Protein AF-A0A0S7CXS8-F1 (afdb_monomer)

Solvent-accessible surface area (backbone atoms only — not comparable to full-atom values): 8311 Å² total; per-residue (Å²): 135,91,77,60,66,67,59,58,48,50,52,50,49,54,50,50,50,52,54,49,52,55,51,51,55,54,50,51,54,54,52,52,54,51,43,44,55,50,41,48,52,50,53,52,51,56,54,48,52,54,50,53,56,53,50,49,54,49,33,75,73,68,42,96,40,72,69,53,53,53,51,49,52,51,49,54,52,51,52,55,57,63,48,45,58,60,50,52,51,44,53,55,30,43,77,68,75,38,40,65,61,51,51,52,47,38,32,74,77,68,66,45,82,64,88,58,83,74,77,74,74,81,77,75,73,92,69,76,84,85,77,70,86,86,76,78,88,83,137

Secondary structure (DSSP, 8-state):
---SHHHHHHHHHHHHHHHHHHHHHHHHHHHHHHHHHHHHHHHHHHHHHHHHHHHHHHHHHH-S-HHHHHHHHHHHHHHHHHTHHHHHHHHHHHHTT-HHHHHHHHHHHH-----PPPPPPP---S--TT---------

Structure (mmCIF, N/CA/C/O backbone):
data_AF-A0A0S7CXS8-F1
#
_entry.id   AF-A0A0S7CXS8-F1
#
loop_
_atom_site.group_PDB
_atom_site.id
_atom_site.type_symbol
_atom_site.label_atom_id
_atom_site.label_alt_id
_atom_site.label_comp_id
_atom_site.label_asym_id
_atom_site.label_entity_id
_atom_site.label_seq_id
_atom_site.pdbx_PDB_ins_code
_atom_site.Cartn_x
_atom_site.Cartn_y
_atom_site.Cartn_z
_atom_site.occupancy
_atom_site.B_iso_or_equiv
_atom_site.auth_seq_id
_atom_site.auth_comp_id
_atom_site.auth_asym_id
_atom_site.auth_atom_id
_atom_site.pdbx_PDB_model_num
ATOM 1 N N . MET A 1 1 ? -20.576 -5.326 64.719 1.00 43.03 1 MET A N 1
ATOM 2 C CA . MET A 1 1 ? -21.049 -6.424 63.849 1.00 43.03 1 MET A CA 1
ATOM 3 C C . MET A 1 1 ? -21.093 -5.890 62.426 1.00 43.03 1 MET A C 1
ATOM 5 O O . MET A 1 1 ? -21.668 -4.833 62.213 1.00 43.03 1 MET A O 1
ATOM 9 N N . ARG A 1 2 ? -20.371 -6.546 61.512 1.00 50.66 2 ARG A N 1
ATOM 10 C CA . ARG A 1 2 ? -20.165 -6.165 60.106 1.00 50.66 2 ARG A CA 1
ATOM 11 C C . ARG A 1 2 ? -21.479 -6.298 59.322 1.00 50.66 2 ARG A C 1
ATOM 13 O O . ARG A 1 2 ? -21.916 -7.420 59.112 1.00 50.66 2 ARG A O 1
ATOM 20 N N . LEU A 1 3 ? -22.072 -5.185 58.890 1.00 53.75 3 LEU A N 1
ATOM 21 C CA . LEU A 1 3 ? -23.184 -5.174 57.921 1.00 53.75 3 LEU A CA 1
ATOM 22 C C . LEU A 1 3 ? -22.877 -4.376 56.636 1.00 53.75 3 LEU A C 1
ATOM 24 O O . LEU A 1 3 ? -23.657 -4.444 55.698 1.00 53.75 3 LEU A O 1
ATOM 28 N N . ALA A 1 4 ? -21.727 -3.693 56.549 1.00 56.72 4 ALA A N 1
ATOM 29 C CA . ALA A 1 4 ? -21.318 -2.927 55.359 1.00 56.72 4 ALA A CA 1
ATOM 30 C C . ALA A 1 4 ? -20.634 -3.771 54.258 1.00 56.72 4 ALA A C 1
ATOM 32 O O . ALA A 1 4 ? -20.547 -3.351 53.109 1.00 56.72 4 ALA A O 1
ATOM 33 N N . ALA A 1 5 ? -20.190 -4.990 54.587 1.00 57.97 5 ALA A N 1
ATOM 34 C CA . ALA A 1 5 ? -19.390 -5.833 53.696 1.00 57.97 5 ALA A CA 1
ATOM 35 C C . ALA A 1 5 ? -20.030 -6.183 52.327 1.00 57.97 5 ALA A C 1
ATOM 37 O O . ALA A 1 5 ? -19.274 -6.261 51.366 1.00 57.97 5 ALA A O 1
ATOM 38 N N . PRO A 1 6 ? -21.357 -6.385 52.170 1.00 69.81 6 PRO A N 1
ATOM 39 C CA . PRO A 1 6 ? -21.927 -6.758 50.870 1.00 69.81 6 PRO A CA 1
ATOM 40 C C . PRO A 1 6 ? -22.019 -5.583 49.885 1.00 69.81 6 PRO A C 1
ATOM 42 O O . PRO A 1 6 ? -21.815 -5.768 48.689 1.00 69.81 6 PRO A O 1
ATOM 45 N N . GLN A 1 7 ? -22.325 -4.378 50.381 1.00 67.19 7 GLN A N 1
ATOM 46 C CA . GLN A 1 7 ? -22.487 -3.181 49.548 1.00 67.19 7 GLN A CA 1
ATOM 47 C C . GLN A 1 7 ? -21.128 -2.635 49.105 1.00 67.19 7 GLN A C 1
ATOM 49 O O . GLN A 1 7 ? -20.936 -2.420 47.915 1.00 67.19 7 GLN A O 1
ATOM 54 N N . GLU A 1 8 ? -20.150 -2.550 50.015 1.00 71.56 8 GLU A N 1
ATOM 55 C CA . GLU A 1 8 ? -18.772 -2.166 49.667 1.00 71.56 8 GLU A CA 1
ATOM 56 C C . GLU A 1 8 ? -18.143 -3.139 48.649 1.00 71.56 8 GLU A C 1
ATOM 58 O O . GLU A 1 8 ? -17.413 -2.720 47.750 1.00 71.56 8 GLU A O 1
ATOM 63 N N . GLN A 1 9 ? -18.451 -4.441 48.738 1.00 74.88 9 GLN A N 1
ATOM 64 C CA . GLN A 1 9 ? -18.013 -5.441 47.754 1.00 74.88 9 GLN A CA 1
ATOM 65 C C . GLN A 1 9 ? -18.709 -5.266 46.398 1.00 74.88 9 GLN A C 1
ATOM 67 O O . GLN A 1 9 ? -18.047 -5.362 45.367 1.00 74.88 9 GLN A O 1
ATOM 72 N N . ALA A 1 10 ? -20.017 -4.989 46.380 1.00 80.69 10 ALA A N 1
ATOM 73 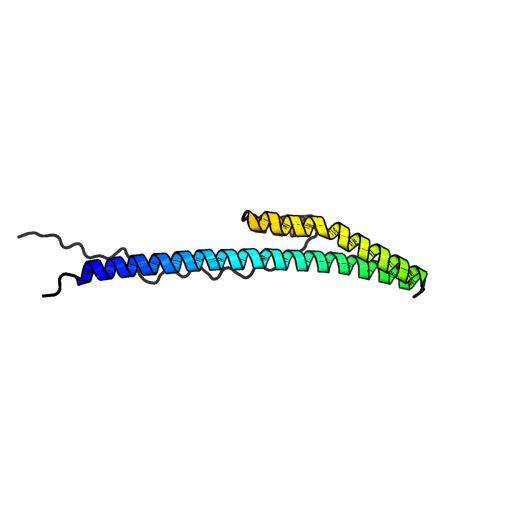C CA . ALA A 1 10 ? -20.759 -4.735 45.145 1.00 80.69 10 ALA A CA 1
ATOM 74 C C . ALA A 1 10 ? -20.279 -3.455 44.440 1.00 80.69 10 ALA A C 1
ATOM 76 O O . ALA A 1 10 ? -20.084 -3.460 43.227 1.00 80.69 10 ALA A O 1
ATOM 77 N N . GLU A 1 11 ? -20.019 -2.390 45.199 1.00 83.81 11 GLU A N 1
ATOM 78 C CA . GLU A 1 11 ? -19.435 -1.143 44.696 1.00 83.81 11 GLU A CA 1
ATOM 79 C C . GLU A 1 11 ? -18.019 -1.366 44.154 1.00 83.81 11 GLU A C 1
ATOM 81 O O . GLU A 1 11 ? -17.707 -0.928 43.046 1.00 83.81 11 GLU A O 1
ATOM 86 N N . SER A 1 12 ? -17.186 -2.125 44.874 1.00 85.25 12 SER A N 1
ATOM 87 C CA . SER A 1 12 ? -15.836 -2.482 44.420 1.00 85.25 12 SER A CA 1
ATOM 88 C C . SER A 1 12 ? -15.857 -3.307 43.128 1.00 85.25 12 SER A C 1
ATOM 90 O O . SER A 1 12 ? -15.051 -3.071 42.230 1.00 85.25 12 SER A O 1
ATOM 92 N N . LEU A 1 13 ? -16.789 -4.258 42.998 1.00 88.12 13 LEU A N 1
ATOM 93 C CA . LEU A 1 13 ? -16.959 -5.061 41.783 1.00 88.12 13 LEU A CA 1
ATOM 94 C C . LEU A 1 13 ? -17.466 -4.218 40.608 1.00 88.12 13 LEU A C 1
ATOM 96 O O . LEU A 1 13 ? -16.956 -4.360 39.498 1.00 88.12 13 LEU A O 1
ATOM 100 N N . ALA A 1 14 ? -18.425 -3.318 40.840 1.00 86.94 14 ALA A N 1
ATOM 101 C CA . ALA A 1 14 ? -18.917 -2.398 39.817 1.00 86.94 14 ALA A CA 1
ATOM 102 C C . ALA A 1 14 ? -17.807 -1.450 39.332 1.00 86.94 14 ALA A C 1
ATOM 104 O O . ALA A 1 14 ? -17.645 -1.227 38.128 1.00 86.94 14 ALA A O 1
ATOM 105 N N . GLN A 1 15 ? -16.991 -0.945 40.259 1.00 89.50 15 GLN A N 1
ATOM 106 C CA . GLN A 1 15 ? -15.836 -0.112 39.942 1.00 89.50 15 GLN A CA 1
ATOM 107 C C . GLN A 1 15 ? -14.777 -0.893 39.153 1.00 89.50 15 GLN A C 1
ATOM 109 O O . GLN A 1 15 ? -14.306 -0.411 38.123 1.00 89.50 15 GLN A O 1
ATOM 114 N N . ALA A 1 16 ? -14.445 -2.115 39.577 1.00 89.75 16 ALA A N 1
ATOM 115 C CA . ALA A 1 16 ? -13.518 -2.984 38.856 1.00 89.75 16 ALA A CA 1
ATOM 116 C C . ALA A 1 16 ? -14.022 -3.307 37.440 1.00 89.75 16 ALA A C 1
ATOM 118 O O . ALA A 1 16 ? -13.263 -3.184 36.482 1.00 89.75 16 ALA A O 1
ATOM 119 N N . SER A 1 17 ? -15.306 -3.648 37.287 1.00 88.12 17 SER A N 1
ATOM 120 C CA . SER A 1 17 ? -15.913 -3.913 35.978 1.00 88.12 17 SER A CA 1
ATOM 121 C C . SER A 1 17 ? -15.845 -2.691 35.064 1.00 88.12 17 SER A C 1
ATOM 123 O O . SER A 1 17 ? -15.517 -2.838 33.893 1.00 88.12 17 SER A O 1
ATOM 125 N N . THR A 1 18 ? -16.073 -1.489 35.597 1.00 92.38 18 THR A N 1
ATOM 126 C CA . THR A 1 18 ? -15.978 -0.239 34.825 1.00 92.38 18 THR A CA 1
ATOM 127 C C . THR A 1 18 ? -14.554 0.005 34.321 1.00 92.38 18 THR A C 1
ATOM 129 O O . THR A 1 18 ? -14.359 0.350 33.157 1.00 92.38 18 THR A O 1
ATOM 132 N N . ILE A 1 19 ? -13.548 -0.212 35.176 1.00 92.06 19 ILE A N 1
ATOM 133 C CA . ILE A 1 19 ? -12.131 -0.072 34.809 1.00 92.06 19 ILE A CA 1
ATOM 134 C C . ILE A 1 19 ? -11.753 -1.077 33.716 1.00 92.06 19 ILE A C 1
ATOM 136 O O . ILE A 1 19 ? -11.107 -0.703 32.740 1.00 92.06 19 ILE A O 1
ATOM 140 N N . VAL A 1 20 ? -12.160 -2.341 33.866 1.00 93.19 20 VAL A N 1
ATOM 141 C CA . VAL A 1 20 ? -11.855 -3.400 32.893 1.00 93.19 20 VAL A CA 1
ATOM 142 C C . VAL A 1 20 ? -12.523 -3.123 31.549 1.00 93.19 20 VAL A C 1
ATOM 144 O O . VAL A 1 20 ? -11.849 -3.227 30.529 1.00 93.19 20 VAL A O 1
ATOM 147 N N . SER A 1 21 ? -13.798 -2.722 31.531 1.00 89.12 21 SER A N 1
ATOM 148 C CA . SER A 1 21 ? -14.491 -2.371 30.286 1.00 89.12 21 SER A CA 1
ATOM 149 C C . SER A 1 21 ? -13.802 -1.210 29.566 1.00 89.12 21 SER A C 1
ATOM 151 O O . SER A 1 21 ? -13.515 -1.322 28.379 1.00 89.12 21 SER A O 1
ATOM 153 N N . GLY A 1 22 ? -13.430 -0.146 30.287 1.00 89.06 22 GLY A N 1
ATOM 154 C CA . GLY A 1 22 ? -12.694 0.975 29.692 1.00 89.06 22 GLY A CA 1
ATOM 155 C C . GLY A 1 22 ? -11.306 0.581 29.169 1.00 89.06 22 GLY A C 1
ATOM 156 O O . GLY A 1 22 ? -10.882 1.047 28.113 1.00 89.06 22 GLY A O 1
ATOM 157 N N . ALA A 1 23 ? -10.600 -0.310 29.871 1.00 85.88 23 ALA A N 1
ATOM 158 C CA . ALA A 1 23 ? -9.313 -0.830 29.413 1.00 85.88 23 ALA A CA 1
ATOM 159 C C . ALA A 1 23 ? -9.449 -1.729 28.170 1.00 85.88 23 ALA A C 1
ATOM 161 O O . ALA A 1 23 ? -8.608 -1.656 27.276 1.00 85.88 23 ALA A O 1
ATOM 162 N N . ALA A 1 24 ? -10.500 -2.551 28.098 1.00 86.62 24 ALA A N 1
ATOM 163 C CA . ALA A 1 24 ? -10.785 -3.400 26.944 1.00 86.62 24 ALA A CA 1
ATOM 164 C C . ALA A 1 24 ? -11.138 -2.567 25.702 1.00 86.62 24 ALA A C 1
ATOM 166 O O . ALA A 1 24 ? -10.594 -2.812 24.628 1.00 86.62 24 ALA A O 1
ATOM 167 N N . GLU A 1 25 ? -11.972 -1.536 25.858 1.00 84.25 25 GLU A N 1
ATOM 168 C CA . GLU A 1 25 ? -12.300 -0.595 24.780 1.00 84.25 25 GLU A CA 1
ATOM 169 C C . GLU A 1 25 ? -11.051 0.122 24.247 1.00 84.25 25 GLU A C 1
ATOM 171 O O . GLU A 1 25 ? -10.854 0.206 23.035 1.00 84.25 25 GLU A O 1
ATOM 176 N N . ALA A 1 26 ? -10.172 0.595 25.137 1.00 81.88 26 ALA A N 1
ATOM 177 C CA . ALA A 1 26 ? -8.919 1.236 24.741 1.00 81.88 26 ALA A CA 1
ATOM 178 C C . ALA A 1 26 ? -7.964 0.269 24.015 1.00 81.88 26 ALA A C 1
ATOM 180 O O . ALA A 1 26 ? -7.304 0.658 23.050 1.00 81.88 26 ALA A O 1
ATOM 181 N N . PHE A 1 27 ? -7.898 -0.991 24.458 1.00 79.81 27 PHE A N 1
ATOM 182 C CA . PHE A 1 27 ? -7.067 -2.016 23.829 1.00 79.81 27 PHE A CA 1
ATOM 183 C C . PHE A 1 27 ? -7.530 -2.348 22.406 1.00 79.81 27 PHE A C 1
ATOM 185 O O . PHE A 1 27 ? -6.697 -2.417 21.499 1.00 79.81 27 PHE A O 1
ATOM 192 N N . GLU A 1 28 ? -8.837 -2.522 22.189 1.00 79.88 28 GLU A N 1
ATOM 193 C CA . GLU A 1 28 ? -9.362 -2.781 20.844 1.00 79.88 28 GLU A CA 1
ATOM 194 C C . GLU A 1 28 ? -9.114 -1.586 19.916 1.00 79.88 28 GLU A C 1
ATOM 196 O O . GLU A 1 28 ? -8.604 -1.781 18.817 1.00 79.88 28 GLU A O 1
ATOM 201 N N . GLN A 1 29 ? -9.312 -0.346 20.379 1.00 76.69 29 GLN A N 1
ATOM 202 C CA . GLN A 1 29 ? -8.990 0.849 19.583 1.00 76.69 29 GLN A CA 1
ATOM 203 C C . GLN A 1 29 ? -7.512 0.896 19.155 1.00 76.69 29 GLN A C 1
ATOM 205 O O . GLN A 1 29 ? -7.192 1.221 18.008 1.00 76.69 29 GLN A O 1
ATOM 210 N N . GLU A 1 30 ? -6.582 0.552 20.052 1.00 77.56 30 GLU A N 1
ATOM 211 C CA . GLU A 1 30 ? -5.154 0.512 19.718 1.00 77.56 30 GLU A CA 1
ATOM 212 C C . GLU A 1 30 ? -4.831 -0.607 18.712 1.00 77.56 30 GLU A C 1
ATOM 214 O O . GLU A 1 30 ? -4.018 -0.428 17.794 1.00 77.56 30 GLU A O 1
ATOM 219 N N . ARG A 1 31 ? -5.479 -1.767 18.858 1.00 77.56 31 ARG A N 1
ATOM 220 C CA . ARG A 1 31 ? -5.328 -2.906 17.949 1.00 77.56 31 ARG A CA 1
ATOM 221 C C . ARG A 1 31 ? -5.860 -2.584 16.551 1.00 77.56 31 ARG A C 1
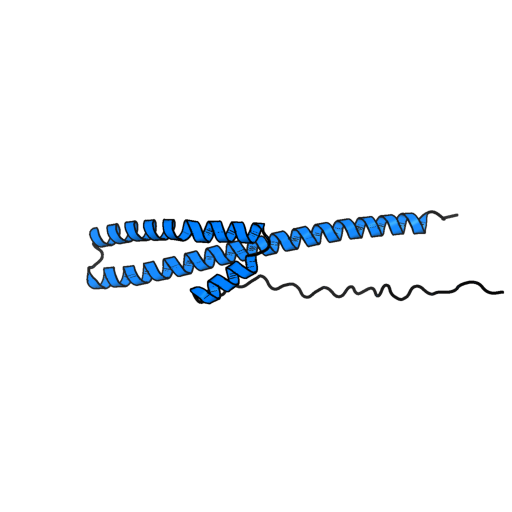ATOM 223 O O . ARG A 1 31 ? -5.178 -2.875 15.564 1.00 77.56 31 ARG A O 1
ATOM 230 N N . GLU A 1 32 ? -7.015 -1.934 16.465 1.00 74.25 32 GLU A N 1
ATOM 231 C CA . GLU A 1 32 ? -7.616 -1.466 15.216 1.00 74.25 32 GLU A CA 1
ATOM 232 C C . GLU A 1 32 ? -6.711 -0.452 14.509 1.00 74.25 32 GLU A C 1
ATOM 234 O O . GLU A 1 32 ? -6.379 -0.637 13.334 1.00 74.25 32 GLU A O 1
ATOM 239 N N . ALA A 1 33 ? -6.204 0.555 15.229 1.00 73.69 33 ALA A N 1
ATOM 240 C CA . ALA A 1 33 ? -5.277 1.540 14.671 1.00 73.69 33 ALA A CA 1
ATOM 241 C C . ALA A 1 33 ? -4.013 0.882 14.079 1.00 73.69 33 ALA A C 1
ATOM 243 O O . ALA A 1 33 ? -3.562 1.232 12.982 1.00 73.69 33 ALA A O 1
ATOM 244 N N . ARG A 1 34 ? -3.473 -0.137 14.762 1.00 80.94 34 ARG A N 1
ATOM 245 C CA . ARG A 1 34 ? -2.287 -0.888 14.319 1.00 80.94 34 ARG A CA 1
ATOM 246 C C . ARG A 1 34 ? -2.533 -1.707 13.048 1.00 80.94 34 ARG A C 1
ATOM 248 O O . ARG A 1 34 ? -1.612 -1.862 12.236 1.00 80.94 34 ARG A O 1
ATOM 255 N N . SER A 1 35 ? -3.749 -2.223 12.859 1.00 80.38 35 SER A N 1
ATOM 256 C CA . SER A 1 35 ? -4.120 -2.977 11.653 1.00 80.38 35 SER A CA 1
ATOM 257 C C . SER A 1 35 ? -4.026 -2.101 10.395 1.00 80.38 35 SER A C 1
ATOM 259 O O . SER A 1 35 ? -3.420 -2.494 9.395 1.00 80.38 35 SER A O 1
ATOM 261 N N . VAL A 1 36 ? -4.507 -0.857 10.479 1.00 90.00 36 VAL A N 1
ATOM 262 C CA . VAL A 1 36 ? -4.511 0.091 9.360 1.00 90.00 36 VAL A CA 1
ATOM 263 C C . VAL A 1 36 ? -3.115 0.599 9.035 1.00 90.00 36 VAL A C 1
ATOM 265 O O . VAL A 1 36 ? -2.751 0.677 7.860 1.00 90.00 36 VAL A O 1
ATOM 268 N N . ASP A 1 37 ? -2.291 0.896 10.040 1.00 91.56 37 ASP A N 1
ATOM 269 C CA . ASP A 1 37 ? -0.899 1.281 9.792 1.00 91.56 37 ASP A CA 1
ATOM 270 C C . ASP A 1 37 ? -0.121 0.149 9.091 1.00 91.56 37 ASP A C 1
ATOM 272 O O . ASP A 1 37 ? 0.626 0.403 8.139 1.00 91.56 37 ASP A O 1
ATOM 276 N N . SER A 1 38 ? -0.360 -1.109 9.480 1.00 92.19 38 SER A N 1
ATOM 277 C CA . SER A 1 38 ? 0.225 -2.285 8.816 1.00 92.19 38 SER A CA 1
ATOM 278 C C . SER A 1 38 ? -0.237 -2.404 7.358 1.00 92.19 38 SER A C 1
ATOM 280 O O . SER A 1 38 ? 0.580 -2.647 6.464 1.00 92.19 38 SER A O 1
ATOM 282 N N . ALA A 1 39 ? -1.518 -2.138 7.092 1.00 93.56 39 ALA A N 1
ATOM 283 C CA . ALA A 1 39 ? -2.088 -2.114 5.747 1.00 93.56 39 ALA A CA 1
ATOM 284 C C . ALA A 1 39 ? -1.485 -1.008 4.863 1.00 93.56 39 ALA A C 1
ATOM 286 O O . ALA A 1 39 ? -1.114 -1.250 3.711 1.00 93.56 39 ALA A O 1
ATOM 287 N N . ILE A 1 40 ? -1.306 0.200 5.407 1.00 95.62 40 ILE A N 1
ATOM 288 C CA . ILE A 1 40 ? -0.651 1.319 4.712 1.00 95.62 40 ILE A CA 1
ATOM 289 C C . ILE A 1 40 ? 0.790 0.951 4.343 1.00 95.62 40 ILE A C 1
ATOM 291 O O . ILE A 1 40 ? 1.231 1.198 3.215 1.00 95.62 40 ILE A O 1
ATOM 295 N N . VAL A 1 41 ? 1.542 0.359 5.275 1.00 95.50 41 VAL A N 1
ATOM 296 C CA . VAL A 1 41 ? 2.921 -0.080 5.022 1.00 95.50 41 VAL A CA 1
ATOM 297 C C . VAL A 1 41 ? 2.959 -1.142 3.922 1.00 95.50 41 VAL A C 1
ATOM 299 O O . VAL A 1 41 ? 3.804 -1.049 3.026 1.00 95.50 41 VAL A O 1
ATOM 302 N N . ALA A 1 42 ? 2.038 -2.107 3.946 1.00 96.06 42 ALA A N 1
ATOM 303 C CA . ALA A 1 42 ? 1.945 -3.153 2.934 1.00 96.06 42 ALA A CA 1
ATOM 304 C C . ALA A 1 42 ? 1.671 -2.577 1.533 1.00 96.06 42 ALA A C 1
ATOM 306 O O . ALA A 1 42 ? 2.415 -2.881 0.598 1.00 96.06 42 ALA A O 1
ATOM 307 N N . LEU A 1 43 ? 0.701 -1.664 1.399 1.00 96.81 43 LEU A N 1
ATOM 308 C CA . LEU A 1 43 ? 0.402 -0.977 0.135 1.00 96.81 43 LEU A CA 1
ATOM 309 C C . LEU A 1 43 ? 1.604 -0.186 -0.395 1.00 96.81 43 LEU A C 1
ATOM 311 O O . LEU A 1 43 ? 1.955 -0.276 -1.577 1.00 96.81 43 LEU A O 1
ATOM 315 N N . ARG A 1 44 ? 2.265 0.584 0.477 1.00 96.81 44 ARG A N 1
ATOM 316 C CA . ARG A 1 44 ? 3.448 1.369 0.099 1.00 96.81 44 ARG A CA 1
ATOM 317 C C . ARG A 1 44 ? 4.578 0.474 -0.390 1.00 96.81 44 ARG A C 1
ATOM 319 O O . ARG A 1 44 ? 5.190 0.787 -1.408 1.00 96.81 44 ARG A O 1
ATOM 326 N N . ARG A 1 45 ? 4.842 -0.630 0.312 1.00 96.44 45 ARG A N 1
ATOM 327 C CA . ARG A 1 45 ? 5.863 -1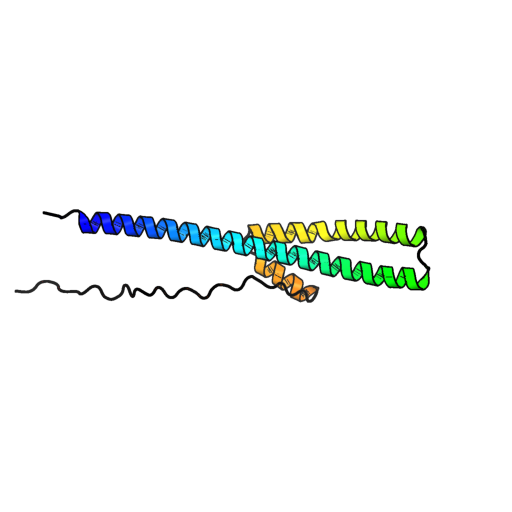.607 -0.079 1.00 96.44 45 ARG A CA 1
ATOM 328 C C . ARG A 1 45 ? 5.524 -2.245 -1.420 1.00 96.44 45 ARG A C 1
ATOM 330 O O . ARG A 1 45 ? 6.367 -2.235 -2.306 1.00 96.44 45 ARG A O 1
ATOM 337 N N . HIS A 1 46 ? 4.296 -2.737 -1.586 1.00 97.00 46 HIS A N 1
ATOM 338 C CA . HIS A 1 46 ? 3.831 -3.330 -2.839 1.00 97.00 46 HIS A CA 1
ATOM 339 C C . HIS A 1 46 ? 4.065 -2.380 -4.021 1.00 97.00 46 HIS A C 1
ATOM 341 O O . HIS A 1 46 ? 4.707 -2.744 -5.001 1.00 97.00 46 HIS A O 1
ATOM 347 N N . THR A 1 47 ? 3.628 -1.128 -3.885 1.00 97.00 47 THR A N 1
ATOM 348 C CA . THR A 1 47 ? 3.725 -0.138 -4.964 1.00 97.00 47 THR A CA 1
ATOM 349 C C . THR A 1 47 ? 5.175 0.233 -5.289 1.00 97.00 47 THR A C 1
ATOM 351 O O . THR A 1 47 ? 5.533 0.355 -6.459 1.00 97.00 47 THR A O 1
ATOM 354 N N . MET A 1 48 ? 6.029 0.394 -4.272 1.00 96.19 48 MET A N 1
ATOM 355 C CA . MET A 1 48 ? 7.450 0.691 -4.491 1.00 96.19 48 MET A CA 1
ATOM 356 C C . MET A 1 48 ? 8.188 -0.488 -5.123 1.00 96.19 48 MET A C 1
ATOM 358 O O . MET A 1 48 ? 8.977 -0.266 -6.031 1.00 96.19 48 MET A O 1
ATOM 362 N N . ASN A 1 49 ? 7.869 -1.726 -4.741 1.00 97.06 49 ASN A N 1
ATOM 363 C CA . ASN A 1 49 ? 8.458 -2.913 -5.359 1.00 97.06 49 ASN A CA 1
ATOM 364 C C . ASN A 1 49 ? 8.128 -3.002 -6.857 1.00 97.06 49 ASN A C 1
ATOM 366 O O . ASN A 1 49 ? 8.994 -3.356 -7.654 1.00 97.06 49 ASN A O 1
ATOM 370 N N . VAL A 1 50 ? 6.894 -2.663 -7.250 1.00 97.50 50 VAL A N 1
ATOM 371 C CA . VAL A 1 50 ? 6.504 -2.602 -8.669 1.00 97.50 50 VAL A CA 1
ATOM 372 C C . VAL A 1 50 ? 7.337 -1.553 -9.407 1.00 97.50 50 VAL A C 1
ATOM 374 O O . VAL A 1 50 ? 7.884 -1.843 -10.468 1.00 97.50 50 VAL A O 1
ATOM 377 N N . LEU A 1 51 ? 7.486 -0.356 -8.833 1.00 97.00 51 LEU A N 1
ATOM 378 C CA . LEU A 1 51 ? 8.320 0.692 -9.419 1.00 97.00 51 LEU A CA 1
ATOM 379 C C . LEU A 1 51 ? 9.784 0.253 -9.549 1.00 97.00 51 LEU A C 1
ATOM 381 O O . LEU A 1 51 ? 10.378 0.426 -10.609 1.00 97.00 51 LEU A O 1
ATOM 385 N N . ASP A 1 52 ? 10.355 -0.324 -8.495 1.00 96.94 52 ASP A N 1
ATOM 386 C CA . ASP A 1 52 ? 11.749 -0.764 -8.474 1.00 96.94 52 ASP A CA 1
ATOM 387 C C . ASP A 1 52 ? 12.005 -1.834 -9.550 1.00 96.94 52 ASP A C 1
ATOM 389 O O . ASP A 1 52 ? 13.012 -1.767 -10.258 1.00 96.94 52 ASP A O 1
ATOM 393 N N . ALA A 1 53 ? 11.062 -2.766 -9.737 1.00 97.81 53 ALA A N 1
ATOM 394 C CA . ALA A 1 53 ? 11.126 -3.787 -10.779 1.00 97.81 53 ALA A CA 1
ATOM 395 C C . ALA A 1 53 ? 11.058 -3.195 -12.199 1.00 97.81 53 ALA A C 1
ATOM 397 O O . ALA A 1 53 ? 11.788 -3.639 -13.087 1.00 97.81 53 ALA A O 1
ATOM 398 N N . GLU A 1 54 ? 10.214 -2.187 -12.435 1.00 97.12 54 GLU A N 1
ATOM 399 C CA . GLU A 1 54 ? 10.161 -1.503 -13.733 1.00 97.12 54 GLU A CA 1
ATOM 400 C C . GLU A 1 54 ? 11.423 -0.679 -13.998 1.00 97.12 54 GLU A C 1
ATOM 402 O O . GLU A 1 54 ? 11.973 -0.717 -15.101 1.00 97.12 54 GLU A O 1
ATOM 407 N N . MET A 1 55 ? 1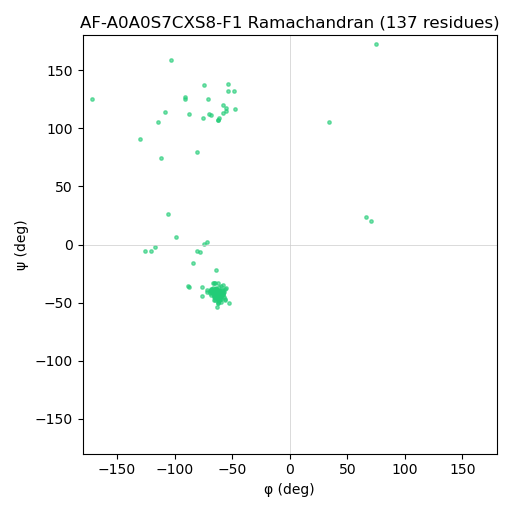1.946 0.004 -12.980 1.00 95.81 55 MET A N 1
ATOM 408 C CA . MET A 1 55 ? 13.190 0.757 -13.110 1.00 95.81 55 MET A CA 1
ATOM 409 C C . MET A 1 55 ? 14.391 -0.150 -13.380 1.00 95.81 55 MET A C 1
ATOM 411 O O . MET A 1 55 ? 15.278 0.231 -14.142 1.00 95.81 55 MET A O 1
ATOM 415 N N . GLU A 1 56 ? 14.401 -1.372 -12.847 1.00 96.19 56 GLU A N 1
ATOM 416 C CA . GLU A 1 56 ? 15.430 -2.357 -13.179 1.00 96.19 56 GLU A CA 1
ATOM 417 C C . GLU A 1 56 ? 15.394 -2.744 -14.662 1.00 96.19 56 GLU A C 1
ATOM 419 O O . GLU A 1 56 ? 16.435 -2.802 -15.315 1.00 96.19 56 GLU A O 1
ATOM 424 N N . LYS A 1 57 ? 14.202 -2.905 -15.251 1.00 95.56 57 LYS A N 1
ATOM 425 C CA . LYS A 1 57 ? 14.059 -3.153 -16.698 1.00 95.56 57 LYS A CA 1
ATOM 426 C C . LYS A 1 57 ? 14.550 -1.969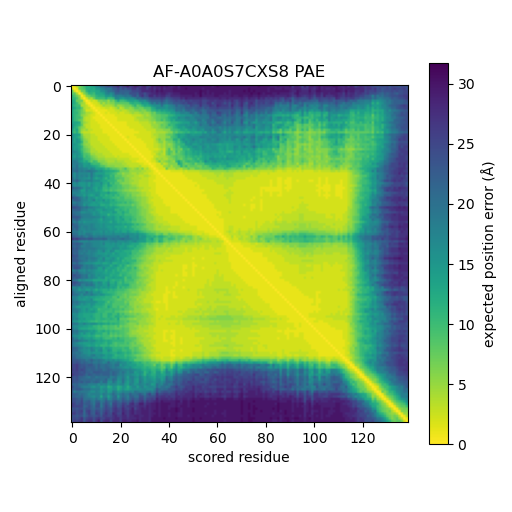 -17.532 1.00 95.56 57 LYS A C 1
ATOM 428 O O . LYS A 1 57 ? 15.176 -2.173 -18.574 1.00 95.56 57 LYS A O 1
ATOM 433 N N . VAL A 1 58 ? 14.276 -0.741 -17.087 1.00 95.06 58 VAL A N 1
ATOM 434 C CA . VAL A 1 58 ? 14.770 0.481 -17.743 1.00 95.06 58 VAL A CA 1
ATOM 435 C C . VAL A 1 58 ? 16.296 0.516 -17.708 1.00 95.06 58 VAL A C 1
ATOM 437 O O . VAL A 1 58 ? 16.915 0.684 -18.760 1.00 95.06 58 VAL A O 1
ATOM 440 N N . ARG A 1 59 ? 16.907 0.281 -16.540 1.00 94.12 59 ARG A N 1
ATOM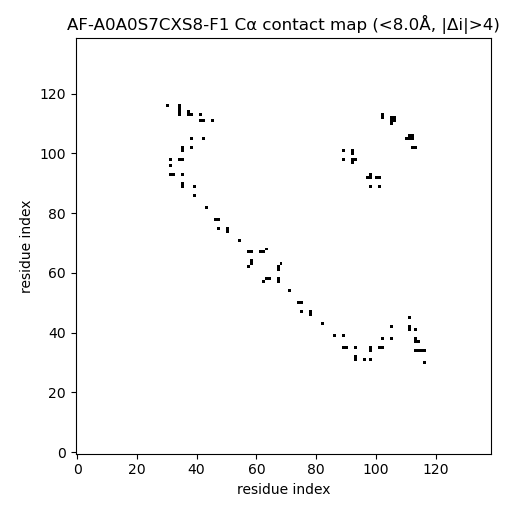 441 C CA . ARG A 1 59 ? 18.369 0.227 -16.379 1.00 94.12 59 ARG A CA 1
ATOM 442 C C . ARG A 1 59 ? 19.000 -0.880 -17.216 1.00 94.12 59 ARG A C 1
ATOM 444 O O . ARG A 1 59 ? 19.999 -0.632 -17.883 1.00 94.12 59 ARG A O 1
ATOM 451 N N . ALA A 1 60 ? 18.396 -2.065 -17.266 1.00 94.69 60 ALA A N 1
ATOM 452 C CA . ALA A 1 60 ? 18.890 -3.169 -18.086 1.00 94.69 60 ALA A CA 1
ATOM 453 C C . ALA A 1 60 ? 18.888 -2.843 -19.592 1.00 94.69 60 ALA A C 1
ATOM 455 O O . ALA A 1 60 ? 19.753 -3.313 -20.329 1.00 94.69 60 ALA A O 1
ATOM 456 N N . ARG A 1 61 ? 17.929 -2.035 -20.064 1.00 94.00 61 ARG A N 1
ATOM 457 C CA . ARG A 1 61 ? 17.799 -1.669 -21.484 1.00 94.00 61 ARG A CA 1
ATOM 458 C C . ARG A 1 61 ? 18.614 -0.440 -21.882 1.00 94.00 61 ARG A C 1
ATOM 460 O O . ARG A 1 61 ? 19.110 -0.382 -23.003 1.00 94.00 61 ARG A O 1
ATOM 467 N N . HIS A 1 62 ? 18.705 0.548 -20.999 1.00 91.12 62 HIS A N 1
ATOM 468 C CA . HIS A 1 62 ? 19.240 1.875 -21.315 1.00 91.12 62 HIS A CA 1
ATOM 469 C C . HIS A 1 62 ? 20.505 2.232 -20.522 1.00 91.12 62 HIS A C 1
ATOM 471 O O . HIS A 1 62 ? 21.086 3.290 -20.753 1.00 91.12 62 HIS A O 1
ATOM 477 N N . GLY A 1 63 ? 20.952 1.354 -19.621 1.00 91.31 63 GLY A N 1
ATOM 478 C CA . GLY A 1 63 ? 22.062 1.596 -18.707 1.00 91.31 63 GLY A CA 1
ATOM 479 C C . GLY A 1 63 ? 21.698 2.530 -17.549 1.00 91.31 63 GLY A C 1
ATOM 480 O O . GLY A 1 63 ? 20.625 3.137 -17.505 1.00 91.31 63 GLY A O 1
ATOM 481 N N . CYS A 1 64 ? 22.625 2.667 -16.603 1.00 91.25 64 CYS A N 1
ATOM 482 C CA . CYS A 1 64 ? 22.524 3.616 -15.494 1.00 91.25 64 CYS A CA 1
ATOM 483 C C . CYS A 1 64 ? 22.942 5.013 -15.972 1.00 91.25 64 CYS A C 1
ATOM 485 O O . CYS A 1 64 ? 24.088 5.426 -15.805 1.00 91.25 64 CYS A O 1
ATOM 487 N N . THR A 1 65 ? 22.029 5.704 -16.651 1.00 94.44 65 THR A N 1
ATOM 488 C CA . THR A 1 65 ? 22.255 7.049 -17.199 1.00 94.44 65 THR A CA 1
ATOM 489 C C . THR A 1 65 ? 21.582 8.116 -16.341 1.00 94.44 65 THR A C 1
ATOM 491 O O . THR A 1 65 ? 20.595 7.833 -15.665 1.00 94.44 65 THR A O 1
ATOM 494 N N . ALA A 1 66 ? 22.046 9.366 -16.442 1.00 91.00 66 ALA A N 1
ATOM 495 C CA . ALA A 1 66 ? 21.409 10.503 -15.769 1.00 91.00 66 ALA A CA 1
ATOM 496 C C . ALA A 1 66 ? 19.916 10.639 -16.133 1.00 91.00 66 ALA A C 1
ATOM 498 O O . ALA A 1 66 ? 19.082 10.896 -15.272 1.00 91.00 66 ALA A O 1
ATOM 499 N N . ALA A 1 67 ? 19.555 10.371 -17.393 1.00 91.62 67 ALA A N 1
ATOM 500 C CA . ALA A 1 67 ? 18.160 10.376 -17.827 1.00 91.62 67 ALA A CA 1
ATOM 501 C C . ALA A 1 67 ? 17.322 9.281 -17.136 1.00 91.62 67 ALA A C 1
ATOM 503 O O . ALA A 1 67 ? 16.168 9.519 -16.787 1.00 91.62 67 ALA A O 1
ATOM 504 N N . ALA A 1 68 ? 17.885 8.087 -16.908 1.00 91.75 68 ALA A N 1
ATOM 505 C CA . ALA A 1 68 ? 17.190 7.019 -16.188 1.00 91.75 68 ALA A CA 1
ATOM 506 C C . ALA A 1 68 ? 16.950 7.384 -14.711 1.00 91.75 68 ALA A C 1
ATOM 508 O O . ALA A 1 68 ? 15.880 7.096 -14.177 1.00 91.75 68 ALA A O 1
ATOM 509 N N . GLU A 1 69 ? 17.907 8.058 -14.070 1.00 92.81 69 GLU A N 1
ATOM 510 C CA . GLU A 1 69 ? 17.773 8.550 -12.692 1.00 92.81 69 GLU A CA 1
ATOM 511 C C . GLU A 1 69 ? 16.729 9.673 -12.569 1.00 92.81 69 GLU A C 1
ATOM 513 O O . GLU A 1 69 ? 15.918 9.667 -11.640 1.00 92.81 69 GLU A O 1
ATOM 518 N N . GLU A 1 70 ? 16.684 10.607 -13.525 1.00 95.31 70 GLU A N 1
ATOM 519 C CA . GLU A 1 70 ? 15.654 11.657 -13.570 1.00 95.31 70 GLU A CA 1
ATOM 520 C C . GLU A 1 70 ? 14.245 11.067 -13.710 1.00 95.31 70 GLU A C 1
ATOM 522 O O . GLU A 1 70 ? 13.314 11.481 -13.008 1.00 95.31 70 GLU A O 1
ATOM 527 N N . VAL A 1 71 ? 14.091 10.061 -14.577 1.00 94.81 71 VAL A N 1
ATOM 528 C CA . VAL A 1 71 ? 12.830 9.326 -14.736 1.00 94.81 71 VAL A CA 1
ATOM 529 C C . VAL A 1 71 ? 12.456 8.606 -13.442 1.00 94.81 71 VAL A C 1
ATOM 531 O O . VAL A 1 71 ? 11.309 8.710 -13.005 1.00 94.81 71 VAL A O 1
ATOM 534 N N . GLU A 1 72 ? 13.406 7.932 -12.789 1.00 95.56 72 GLU A N 1
ATOM 535 C CA . GLU A 1 72 ? 13.166 7.278 -11.500 1.00 95.56 72 GLU A CA 1
ATOM 536 C C . GLU A 1 72 ? 12.648 8.272 -10.456 1.00 95.56 72 GLU A C 1
ATOM 538 O O . GLU A 1 72 ? 11.638 8.021 -9.793 1.00 95.56 72 GLU A O 1
ATOM 543 N N . PHE A 1 73 ? 13.302 9.427 -10.330 1.00 96.56 73 PHE A N 1
ATOM 544 C CA . PHE A 1 73 ? 12.907 10.458 -9.378 1.00 96.56 73 PHE A CA 1
ATOM 545 C C . PHE A 1 73 ? 11.496 10.992 -9.665 1.00 96.56 73 PHE A C 1
ATOM 547 O O . PHE A 1 73 ? 10.672 11.115 -8.749 1.00 96.56 73 PHE A O 1
ATOM 554 N N . ALA A 1 74 ? 11.188 11.262 -10.937 1.00 97.56 74 ALA A N 1
ATOM 555 C CA . ALA A 1 74 ? 9.866 11.709 -11.363 1.00 97.56 74 ALA A CA 1
ATOM 556 C C . ALA A 1 74 ? 8.779 10.668 -11.043 1.00 97.56 74 ALA A C 1
ATOM 558 O O . ALA A 1 74 ? 7.731 11.018 -10.488 1.00 97.56 74 ALA A O 1
ATOM 559 N N . LEU A 1 75 ? 9.041 9.385 -11.309 1.00 97.62 75 LEU A N 1
ATOM 560 C CA . LEU A 1 75 ? 8.110 8.294 -11.021 1.00 97.62 75 LEU A CA 1
ATOM 561 C C . LEU A 1 75 ? 7.927 8.067 -9.519 1.00 97.62 75 LEU A C 1
ATOM 563 O O . LEU A 1 75 ? 6.790 7.950 -9.062 1.00 97.62 75 LEU A O 1
ATOM 567 N N . ARG A 1 76 ? 9.002 8.089 -8.719 1.00 96.69 76 ARG A N 1
ATOM 568 C CA . ARG A 1 76 ? 8.906 8.001 -7.249 1.00 96.69 76 ARG A CA 1
ATOM 569 C C . ARG A 1 76 ? 8.050 9.128 -6.681 1.00 96.69 76 ARG A C 1
ATOM 571 O O . ARG A 1 76 ? 7.212 8.891 -5.807 1.00 96.69 76 ARG A O 1
ATOM 578 N N . ARG A 1 77 ? 8.215 10.351 -7.195 1.00 97.88 77 ARG A N 1
ATOM 579 C CA . ARG A 1 77 ? 7.374 11.492 -6.818 1.00 97.88 77 ARG A CA 1
ATOM 580 C C . ARG A 1 77 ? 5.916 11.265 -7.212 1.00 97.88 77 ARG A C 1
ATOM 582 O O . ARG A 1 77 ? 5.040 11.497 -6.384 1.00 97.88 77 ARG A O 1
ATOM 589 N N . MET A 1 78 ? 5.648 10.795 -8.428 1.00 98.25 78 MET A N 1
ATOM 590 C CA . MET A 1 78 ? 4.290 10.490 -8.885 1.00 98.25 78 MET A CA 1
ATOM 591 C C . MET A 1 78 ? 3.621 9.433 -7.998 1.00 98.25 78 MET A C 1
ATOM 593 O O . MET A 1 78 ? 2.521 9.665 -7.501 1.00 98.25 78 MET A O 1
ATOM 597 N N . VAL A 1 79 ? 4.304 8.317 -7.728 1.00 97.44 79 VAL A N 1
ATOM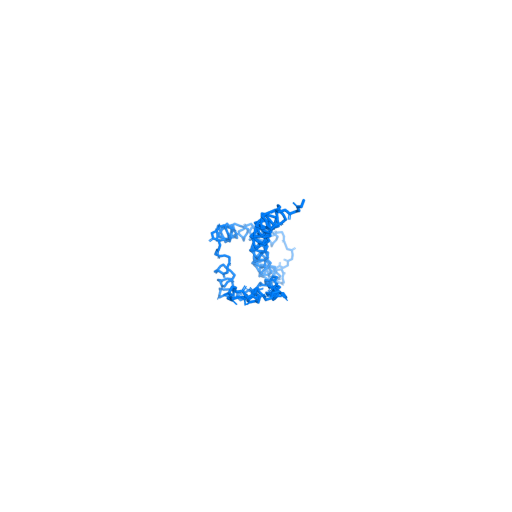 598 C CA . VAL A 1 79 ? 3.811 7.248 -6.848 1.00 97.44 79 VAL A CA 1
ATOM 599 C C . VAL A 1 79 ? 3.506 7.785 -5.451 1.00 97.44 79 VAL A C 1
ATOM 601 O O . VAL A 1 79 ? 2.451 7.489 -4.895 1.00 97.44 79 VAL A O 1
ATOM 604 N N . LYS A 1 80 ? 4.380 8.629 -4.887 1.00 96.38 80 LYS A N 1
ATOM 605 C CA . LYS A 1 80 ? 4.130 9.265 -3.587 1.00 96.38 80 LYS A CA 1
ATOM 606 C C . LYS A 1 80 ? 2.831 10.079 -3.581 1.00 96.38 80 LYS A C 1
ATOM 608 O O . LYS A 1 80 ? 2.092 10.002 -2.603 1.00 96.38 80 LYS A O 1
ATOM 613 N N . GLN A 1 81 ? 2.535 10.807 -4.659 1.00 97.88 81 GLN A N 1
ATOM 614 C CA . GLN A 1 81 ? 1.288 11.573 -4.758 1.00 97.88 81 GLN A CA 1
ATOM 615 C C . GLN A 1 81 ? 0.067 10.675 -4.953 1.00 97.88 81 GLN A C 1
ATOM 617 O O . GLN A 1 81 ? -0.958 10.918 -4.320 1.00 97.88 81 GLN A O 1
ATOM 622 N N . LEU A 1 82 ? 0.179 9.608 -5.749 1.00 97.44 82 LEU A N 1
ATOM 623 C CA . LEU A 1 82 ? -0.895 8.624 -5.911 1.00 97.44 82 LEU A CA 1
ATOM 624 C C . LEU A 1 82 ? -1.245 7.930 -4.589 1.00 97.44 82 LEU A C 1
ATOM 626 O O . LEU A 1 82 ? -2.416 7.701 -4.311 1.00 97.44 82 LEU A O 1
ATOM 630 N N . LEU A 1 83 ? -0.248 7.654 -3.743 1.00 97.44 83 LEU A N 1
ATOM 631 C CA . LEU A 1 83 ? -0.442 6.998 -2.446 1.00 97.44 83 LEU A CA 1
ATOM 632 C C . LEU A 1 83 ? -0.973 7.923 -1.346 1.00 97.44 83 LEU A C 1
ATOM 634 O O . LEU A 1 83 ? -1.314 7.441 -0.264 1.00 97.44 83 LEU A O 1
ATOM 638 N N . HIS A 1 84 ? -1.084 9.229 -1.599 1.00 97.88 84 HIS A N 1
ATOM 639 C CA . HIS A 1 84 ? -1.642 10.160 -0.625 1.00 97.88 84 HIS A CA 1
ATOM 640 C C . HIS A 1 84 ? -3.109 9.838 -0.318 1.00 97.88 84 HIS A C 1
ATOM 642 O O . HIS A 1 84 ? -3.449 9.612 0.842 1.00 97.88 84 HIS A O 1
ATOM 648 N N . ILE A 1 85 ? -3.955 9.750 -1.352 1.00 97.50 85 ILE A N 1
ATOM 649 C CA . ILE A 1 85 ? -5.399 9.531 -1.186 1.00 97.50 85 ILE A CA 1
ATOM 650 C C . ILE A 1 85 ? -5.692 8.186 -0.499 1.00 97.50 85 ILE A C 1
ATOM 652 O O . ILE A 1 85 ? -6.398 8.209 0.507 1.00 97.50 85 ILE A O 1
ATOM 656 N N . PRO A 1 86 ? -5.133 7.035 -0.933 1.00 96.75 86 PRO A N 1
ATOM 657 C CA . PRO A 1 86 ? -5.352 5.761 -0.248 1.00 96.75 86 PRO A CA 1
ATOM 658 C C . PRO A 1 86 ? -4.928 5.7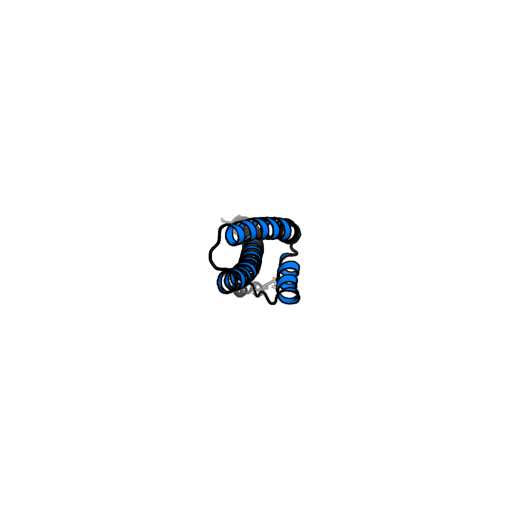93 1.222 1.00 96.75 86 PRO A C 1
ATOM 660 O O . PRO A 1 86 ? -5.639 5.275 2.073 1.00 96.75 86 PRO A O 1
ATOM 663 N N . THR A 1 87 ? -3.814 6.461 1.548 1.00 96.06 87 THR A N 1
ATOM 664 C CA . THR A 1 87 ? -3.337 6.566 2.937 1.00 96.06 87 THR A CA 1
ATOM 665 C C . THR A 1 87 ? -4.267 7.419 3.801 1.00 96.06 87 THR A C 1
ATOM 667 O O . THR A 1 87 ? -4.495 7.090 4.961 1.00 96.06 87 THR A O 1
ATOM 670 N N . VAL A 1 88 ? -4.806 8.515 3.258 1.00 96.94 88 VAL A N 1
ATOM 671 C CA . VAL A 1 88 ? -5.796 9.342 3.966 1.00 96.94 88 VAL A CA 1
ATOM 672 C C . VAL A 1 88 ? -7.089 8.554 4.168 1.00 96.94 88 VAL A C 1
ATOM 674 O O . VAL A 1 88 ? -7.568 8.466 5.294 1.00 96.94 88 VAL A O 1
ATOM 677 N N . ARG A 1 89 ? -7.594 7.894 3.118 1.00 96.62 89 ARG A N 1
ATOM 678 C CA . ARG A 1 89 ? -8.796 7.050 3.193 1.00 96.62 89 ARG A CA 1
ATOM 679 C C . ARG A 1 89 ? -8.663 5.912 4.199 1.00 96.62 89 ARG A C 1
ATOM 681 O O . ARG A 1 89 ? -9.608 5.652 4.930 1.00 96.62 89 ARG A O 1
ATOM 688 N N . ALA A 1 90 ? -7.493 5.284 4.280 1.00 94.62 90 ALA A N 1
ATOM 689 C CA . ALA A 1 90 ? -7.207 4.265 5.283 1.00 94.62 90 ALA A CA 1
ATOM 690 C C . ALA A 1 90 ? -7.430 4.800 6.708 1.00 94.62 90 ALA A C 1
ATOM 692 O O . ALA A 1 90 ? -8.111 4.169 7.511 1.00 94.62 90 ALA A O 1
ATOM 693 N N . ARG A 1 91 ? -6.902 5.997 7.008 1.00 92.94 91 ARG A N 1
ATOM 694 C CA . ARG A 1 91 ? -7.049 6.641 8.324 1.00 92.94 91 ARG A CA 1
ATOM 695 C C . ARG A 1 91 ? -8.483 7.087 8.605 1.00 92.94 91 ARG A C 1
ATOM 697 O O . ARG A 1 91 ? -8.934 6.943 9.733 1.00 92.94 91 ARG A O 1
ATOM 704 N N . GLU A 1 92 ? -9.189 7.603 7.601 1.00 94.75 92 GLU A N 1
ATOM 705 C CA . GLU A 1 92 ? -10.610 7.962 7.720 1.00 94.75 92 GLU A CA 1
ATOM 706 C C . GLU A 1 92 ? -11.477 6.740 8.044 1.00 94.75 92 GLU A C 1
ATOM 708 O O . GLU A 1 92 ? -12.302 6.804 8.948 1.00 94.75 92 GLU A O 1
ATOM 713 N N . LEU A 1 93 ? -11.270 5.620 7.344 1.00 93.81 93 LEU A N 1
ATOM 714 C CA . LEU A 1 93 ? -12.002 4.379 7.602 1.00 93.81 93 LEU A CA 1
ATOM 715 C C . LEU A 1 93 ? -11.693 3.833 8.999 1.00 93.81 93 LEU A C 1
ATOM 717 O O . LEU A 1 93 ? -12.622 3.475 9.711 1.00 93.81 93 LEU A O 1
ATOM 721 N N . ALA A 1 94 ? -10.427 3.856 9.430 1.00 89.88 94 ALA A N 1
ATOM 722 C CA . ALA A 1 94 ? -10.043 3.477 10.794 1.00 89.88 94 ALA A CA 1
ATOM 723 C C . ALA A 1 94 ? -10.768 4.320 11.853 1.00 89.88 94 ALA A C 1
ATOM 725 O O . ALA A 1 94 ? -11.303 3.791 12.819 1.00 89.88 94 ALA A O 1
ATOM 726 N N . ALA A 1 95 ? -10.828 5.641 11.652 1.00 88.19 95 ALA A N 1
ATOM 727 C CA . ALA A 1 95 ? -11.503 6.554 12.572 1.00 88.19 95 ALA A CA 1
ATOM 728 C C . ALA A 1 95 ? -13.019 6.301 12.675 1.00 88.19 95 ALA A C 1
ATOM 730 O O . ALA A 1 95 ? -13.630 6.681 13.671 1.00 88.19 95 ALA A O 1
ATOM 731 N N . ASN A 1 96 ? -13.613 5.652 11.669 1.00 90.25 96 ASN A N 1
ATOM 732 C CA . ASN A 1 96 ? -15.022 5.260 11.642 1.00 90.25 96 ASN A CA 1
ATOM 733 C C . ASN A 1 96 ? -15.248 3.781 12.022 1.00 90.25 96 ASN A C 1
ATOM 735 O O . ASN A 1 96 ? -16.368 3.295 11.876 1.00 90.25 96 ASN A O 1
ATOM 739 N N . GLY A 1 97 ? -14.213 3.050 12.461 1.00 88.44 97 GLY A N 1
ATOM 740 C CA . GLY A 1 97 ? -14.304 1.616 12.775 1.00 88.44 97 GLY A CA 1
ATOM 741 C C . GLY A 1 97 ? -14.471 0.707 11.546 1.00 88.44 97 GLY A C 1
ATOM 742 O O . GLY A 1 97 ? -14.966 -0.409 11.657 1.00 88.44 97 GLY A O 1
ATOM 743 N N . GLN A 1 98 ? -14.107 1.187 10.353 1.00 91.38 98 GLN A N 1
ATOM 744 C CA . GLN A 1 98 ? -14.239 0.487 9.066 1.00 91.38 98 GLN A CA 1
ATOM 745 C C . GLN A 1 98 ? -12.888 -0.027 8.529 1.00 91.38 98 GLN A C 1
ATOM 747 O O . GLN A 1 98 ? -12.700 -0.175 7.320 1.00 91.38 98 GLN A O 1
ATOM 752 N N . GLN A 1 99 ? -11.910 -0.291 9.399 1.00 90.50 99 GLN A N 1
ATOM 753 C CA . GLN A 1 99 ? -10.583 -0.790 9.008 1.0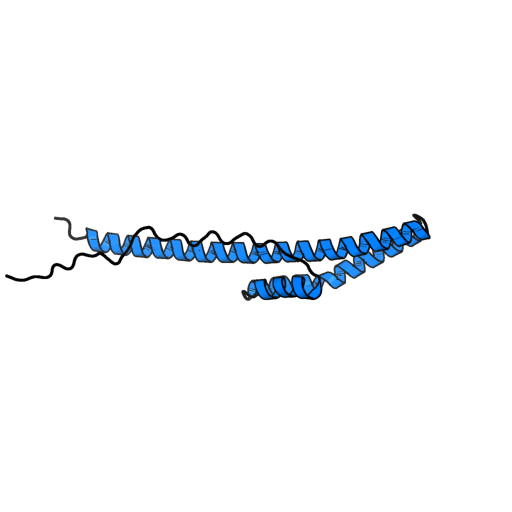0 90.50 99 GLN A CA 1
ATOM 754 C C . GLN A 1 99 ? -10.626 -2.086 8.186 1.00 90.50 99 GLN A C 1
ATOM 756 O O . GLN A 1 99 ? -9.866 -2.223 7.224 1.00 90.50 99 GLN A O 1
ATOM 761 N N . ASP A 1 100 ? -11.531 -3.007 8.517 1.00 90.69 100 ASP A N 1
ATOM 762 C CA . ASP A 1 100 ? -11.643 -4.294 7.827 1.00 90.69 100 ASP A CA 1
ATOM 763 C C . ASP A 1 100 ? -12.074 -4.124 6.367 1.00 90.69 100 ASP A C 1
ATOM 765 O O . ASP A 1 100 ? -11.600 -4.851 5.496 1.00 90.69 100 ASP A O 1
ATOM 769 N N . GLU A 1 101 ? -12.896 -3.112 6.069 1.00 93.31 101 GLU A N 1
ATOM 770 C CA . GLU A 1 101 ? -13.293 -2.774 4.699 1.00 93.31 101 GLU A CA 1
ATOM 771 C C . GLU A 1 101 ? -12.081 -2.331 3.870 1.00 93.31 101 GLU A C 1
ATOM 773 O O . GLU A 1 101 ? -11.915 -2.745 2.721 1.00 93.31 101 GLU A O 1
ATOM 778 N N . TYR A 1 102 ? -11.183 -1.542 4.469 1.00 94.50 102 TYR A N 1
ATOM 779 C CA . TYR A 1 102 ? -9.945 -1.137 3.811 1.00 94.50 102 TYR A CA 1
ATOM 780 C C . TYR A 1 102 ? -9.011 -2.330 3.564 1.00 94.50 102 TYR A C 1
ATOM 782 O O . TYR A 1 102 ? -8.476 -2.471 2.463 1.00 94.50 102 TYR A O 1
ATOM 790 N N . VAL A 1 103 ? -8.828 -3.205 4.560 1.00 93.50 103 VAL A N 1
ATOM 791 C CA . VAL A 1 103 ? -7.987 -4.409 4.426 1.00 93.50 103 VAL A CA 1
ATOM 792 C C . VAL A 1 103 ? -8.544 -5.343 3.349 1.00 93.50 103 VAL A C 1
ATOM 794 O O . VAL A 1 103 ? -7.796 -5.762 2.464 1.00 93.50 103 VAL A O 1
ATOM 797 N N . ALA A 1 104 ? -9.854 -5.597 3.355 1.00 94.19 104 ALA A N 1
ATOM 798 C CA . ALA A 1 104 ? -10.518 -6.412 2.342 1.00 94.19 104 ALA A CA 1
ATOM 799 C C . ALA A 1 104 ? -10.380 -5.808 0.933 1.00 94.19 104 ALA A C 1
ATOM 801 O O . ALA A 1 104 ? -10.132 -6.530 -0.034 1.00 94.19 104 ALA A O 1
ATOM 802 N N . ALA A 1 105 ? -10.479 -4.481 0.799 1.00 95.69 105 ALA A N 1
ATOM 803 C CA . ALA A 1 105 ? -10.270 -3.804 -0.478 1.00 95.69 105 ALA A CA 1
ATOM 804 C C . ALA A 1 105 ? -8.827 -3.952 -0.991 1.00 95.69 105 ALA A C 1
ATOM 806 O O . ALA A 1 105 ? -8.623 -4.127 -2.192 1.00 95.69 105 ALA A O 1
ATOM 807 N N . LEU A 1 106 ? -7.819 -3.914 -0.111 1.00 95.75 106 LEU A N 1
ATOM 808 C CA . LEU A 1 106 ? -6.427 -4.141 -0.512 1.00 95.75 106 LEU A CA 1
ATOM 809 C C . LEU A 1 106 ? -6.191 -5.564 -1.024 1.00 95.75 106 LEU A C 1
ATOM 811 O O . LEU A 1 106 ? -5.480 -5.741 -2.019 1.00 95.75 106 LEU A O 1
ATOM 815 N N . GLU A 1 107 ? -6.796 -6.565 -0.388 1.00 95.38 107 GLU A N 1
ATOM 816 C CA . GLU A 1 107 ? -6.744 -7.942 -0.876 1.00 95.38 107 GLU A CA 1
ATOM 817 C C . GLU A 1 107 ? -7.458 -8.071 -2.228 1.00 95.38 107 GLU A C 1
ATOM 819 O O . GLU A 1 107 ? -6.881 -8.590 -3.182 1.00 95.38 107 GLU A O 1
ATOM 824 N N . ALA A 1 108 ? -8.666 -7.520 -2.360 1.00 97.19 108 ALA A N 1
ATOM 825 C CA . ALA A 1 108 ? -9.454 -7.619 -3.586 1.00 97.19 108 ALA A CA 1
ATOM 826 C C . ALA A 1 108 ? -8.813 -6.904 -4.790 1.00 97.19 108 ALA A C 1
ATOM 828 O O . ALA A 1 108 ? -8.885 -7.399 -5.914 1.00 97.19 108 ALA A O 1
ATOM 829 N N . LEU A 1 109 ? -8.204 -5.734 -4.574 1.00 96.25 109 LEU A N 1
ATOM 830 C CA . LEU A 1 109 ? -7.655 -4.906 -5.653 1.00 96.25 109 LEU A CA 1
ATOM 831 C C . LEU A 1 109 ? -6.206 -5.254 -6.002 1.00 96.25 109 LEU A C 1
ATOM 833 O O . LEU A 1 109 ? -5.824 -5.165 -7.168 1.00 96.25 109 LEU A O 1
ATOM 837 N N . TYR A 1 110 ? -5.396 -5.617 -5.005 1.00 95.44 110 TYR A N 1
ATOM 838 C CA . TYR A 1 110 ? -3.946 -5.775 -5.162 1.00 95.44 110 TYR A CA 1
ATOM 839 C C . TYR A 1 110 ? -3.421 -7.147 -4.722 1.00 95.44 110 TYR A C 1
ATOM 841 O O . TYR A 1 110 ? -2.229 -7.412 -4.880 1.00 95.44 110 TYR A O 1
ATOM 849 N N . GLY A 1 111 ? -4.265 -8.011 -4.149 1.00 95.75 111 GLY A N 1
ATOM 850 C CA . GLY A 1 111 ? -3.831 -9.280 -3.559 1.00 95.75 111 GLY A CA 1
ATOM 851 C C . GLY A 1 111 ? -2.944 -9.097 -2.325 1.00 95.75 111 GLY A C 1
ATOM 852 O O . GLY A 1 111 ? -2.126 -9.962 -2.021 1.00 95.75 111 GLY A O 1
ATOM 853 N N . ILE A 1 112 ? -3.035 -7.950 -1.642 1.00 94.94 112 ILE A N 1
ATOM 854 C CA . ILE A 1 112 ? -2.208 -7.651 -0.471 1.00 94.94 112 ILE A CA 1
ATOM 855 C C . ILE A 1 112 ? -2.893 -8.203 0.774 1.00 94.94 112 ILE A C 1
ATOM 857 O O . ILE A 1 112 ? -3.912 -7.675 1.208 1.00 94.94 112 ILE A O 1
ATOM 861 N N . GLN A 1 113 ? -2.280 -9.216 1.378 1.00 90.12 113 GLN A N 1
ATOM 862 C CA . GLN A 1 113 ? -2.707 -9.747 2.667 1.00 90.12 113 GLN A CA 1
ATOM 863 C C . GLN A 1 113 ? -1.976 -9.025 3.797 1.00 90.12 113 GLN A C 1
ATOM 865 O O . GLN A 1 113 ? -0.746 -8.914 3.801 1.00 90.12 113 GLN A O 1
ATOM 870 N N . VAL A 1 114 ? -2.749 -8.500 4.743 1.00 85.38 114 VAL A N 1
ATOM 871 C CA . VAL A 1 114 ? -2.241 -7.806 5.925 1.00 85.38 114 VAL A CA 1
ATOM 872 C C . VAL A 1 114 ? -2.487 -8.718 7.112 1.00 85.38 114 VAL A C 1
ATOM 874 O O . VAL A 1 114 ? -3.634 -8.984 7.458 1.00 85.38 114 VAL A O 1
ATOM 877 N N . GLU A 1 115 ? -1.412 -9.201 7.729 1.00 72.38 115 GLU A N 1
ATOM 878 C CA . GLU A 1 115 ? -1.508 -9.977 8.962 1.00 72.38 115 GLU A CA 1
ATOM 879 C C . GLU A 1 115 ? -2.118 -9.078 10.046 1.00 72.38 115 GLU A C 1
ATOM 881 O O . GLU A 1 115 ? -1.479 -8.137 10.529 1.00 72.38 115 GLU A O 1
ATOM 886 N N . GLN A 1 116 ? -3.377 -9.324 10.404 1.00 63.78 116 GLN A N 1
ATOM 887 C CA . GLN A 1 116 ? -3.954 -8.690 11.580 1.00 63.78 116 GLN A CA 1
ATOM 888 C C . GLN A 1 116 ? -3.363 -9.369 12.820 1.00 63.78 116 GLN A C 1
ATOM 890 O O . GLN A 1 116 ? -3.273 -10.599 12.847 1.00 63.78 116 GLN A O 1
ATOM 895 N N . PRO A 1 117 ? -2.978 -8.620 13.872 1.00 58.06 117 PRO A N 1
ATOM 896 C CA . PRO A 1 117 ? -2.612 -9.236 15.138 1.00 58.06 117 PRO A CA 1
ATOM 897 C C . PRO A 1 117 ? -3.780 -10.119 15.587 1.00 58.06 117 PRO A C 1
ATOM 899 O O . PRO A 1 117 ? -4.895 -9.611 15.774 1.00 58.06 117 PRO A O 1
ATOM 902 N N . ALA A 1 118 ? -3.530 -11.429 15.687 1.00 52.22 118 ALA A N 1
ATOM 903 C CA . ALA A 1 118 ? -4.545 -12.417 16.024 1.00 52.22 118 ALA A CA 1
ATOM 904 C C . ALA A 1 118 ? -5.335 -11.944 17.249 1.00 52.22 118 ALA A C 1
ATOM 906 O O . ALA A 1 118 ? -4.745 -11.499 18.237 1.00 52.22 118 ALA A O 1
ATOM 907 N N . ALA A 1 119 ? -6.666 -12.005 17.166 1.00 51.03 119 ALA A N 1
ATOM 908 C CA . ALA A 1 119 ? -7.499 -11.795 18.337 1.00 51.03 119 ALA A CA 1
ATOM 909 C C . ALA A 1 119 ? -7.078 -12.845 19.364 1.00 51.03 119 ALA A C 1
ATOM 911 O O . ALA A 1 119 ? -7.134 -14.044 19.071 1.00 51.03 119 ALA A O 1
ATOM 912 N N . SER A 1 120 ? -6.617 -12.412 20.539 1.00 52.88 120 SER A N 1
ATOM 913 C CA . SER A 1 120 ? -6.472 -13.343 21.653 1.00 52.88 120 SER A CA 1
ATOM 914 C C . SER A 1 120 ? -7.827 -14.026 21.840 1.00 52.88 120 SER A C 1
ATOM 916 O O . SER A 1 120 ? -8.847 -13.330 21.823 1.00 52.88 120 SER A O 1
ATOM 918 N N . PRO A 1 121 ? -7.869 -15.364 21.956 1.00 48.59 121 PRO A N 1
ATOM 919 C CA . PRO A 1 121 ? -9.129 -16.068 22.134 1.00 48.59 121 PRO A CA 1
ATOM 920 C C . PRO A 1 121 ? -9.858 -15.453 23.325 1.00 48.59 121 PRO A C 1
ATOM 922 O O . PRO A 1 121 ? -9.218 -15.118 24.327 1.00 48.59 121 PRO A O 1
ATOM 925 N N . ALA A 1 122 ? -11.174 -15.264 23.184 1.00 54.41 122 ALA A N 1
ATOM 926 C CA . ALA A 1 122 ? -12.012 -14.742 24.252 1.00 54.41 122 ALA A CA 1
ATOM 927 C C . ALA A 1 122 ? -11.681 -15.511 25.533 1.00 54.41 122 ALA A C 1
ATOM 929 O O . ALA A 1 122 ? -11.826 -16.734 25.579 1.00 54.41 122 ALA A O 1
ATOM 930 N N . ALA A 1 123 ? -11.155 -14.806 26.534 1.00 59.56 123 ALA A N 1
ATOM 931 C CA . ALA A 1 123 ? -10.880 -15.411 27.819 1.00 59.56 123 ALA A CA 1
ATOM 932 C C . ALA A 1 123 ? -12.227 -15.869 28.386 1.00 59.56 123 ALA A C 1
ATOM 934 O O . ALA A 1 123 ? -13.061 -15.042 28.754 1.00 59.56 123 ALA A O 1
ATOM 935 N N . GLU A 1 124 ? -12.471 -17.180 28.401 1.00 54.84 124 GLU A N 1
ATOM 936 C CA . GLU A 1 124 ? -13.600 -17.749 29.127 1.00 54.84 124 GLU A CA 1
ATOM 937 C C . GLU A 1 124 ? -13.450 -17.328 30.587 1.00 54.84 124 GLU A C 1
ATOM 939 O O . GLU A 1 124 ? -12.490 -17.713 31.257 1.00 54.84 124 GLU A O 1
ATOM 944 N N . CYS A 1 125 ? -14.368 -16.483 31.064 1.00 47.91 125 CYS A N 1
ATOM 945 C CA . CYS A 1 125 ? -14.423 -16.104 32.467 1.00 47.91 125 CYS A CA 1
ATOM 946 C C . CYS A 1 125 ? -14.531 -17.391 33.297 1.00 47.91 125 CYS A C 1
ATOM 948 O O . CYS A 1 125 ? -15.550 -18.077 33.211 1.00 47.91 125 CYS A O 1
ATOM 950 N N . PRO A 1 126 ? -13.528 -17.727 34.127 1.00 65.00 126 PRO A N 1
ATOM 951 C CA . PRO A 1 126 ? -13.506 -18.994 34.856 1.00 65.00 126 PRO A CA 1
ATOM 952 C C . PRO A 1 126 ? -14.541 -19.057 35.994 1.00 65.00 126 PRO A C 1
ATOM 954 O O . PRO A 1 126 ? -14.592 -20.041 36.727 1.00 65.00 126 PRO A O 1
ATOM 957 N N . VAL A 1 127 ? -15.351 -18.008 36.175 1.00 57.50 127 VAL A N 1
ATOM 958 C CA . VAL A 1 127 ? -16.301 -17.862 37.278 1.00 57.50 127 VAL A CA 1
ATOM 959 C C . VAL A 1 127 ? -17.725 -17.881 36.717 1.00 57.50 127 VAL A C 1
ATOM 961 O O . VAL A 1 127 ? -18.169 -16.909 36.113 1.00 57.50 127 VAL A O 1
ATOM 964 N N . ASP A 1 128 ? -18.445 -18.987 36.913 1.00 55.97 128 ASP A N 1
ATOM 965 C CA . ASP A 1 128 ? -19.864 -19.107 36.556 1.00 55.97 128 ASP A CA 1
ATOM 966 C C . ASP A 1 128 ? -20.729 -18.355 37.583 1.00 55.97 128 ASP A C 1
ATOM 968 O O . ASP A 1 128 ? -20.869 -18.766 38.735 1.00 55.97 128 ASP A O 1
ATOM 972 N N . HIS A 1 129 ? -21.318 -17.228 37.178 1.00 57.53 129 HIS A N 1
ATOM 973 C CA . HIS A 1 129 ? -22.174 -16.407 38.042 1.00 57.53 129 HIS A CA 1
ATOM 974 C C . HIS A 1 129 ? -23.571 -17.021 38.285 1.00 57.53 129 HIS A C 1
ATOM 976 O O . HIS A 1 129 ? -24.391 -16.412 38.972 1.00 57.53 129 HIS A O 1
ATOM 982 N N . ARG A 1 130 ? -23.883 -18.207 37.730 1.00 53.94 130 ARG A N 1
ATOM 983 C CA . ARG A 1 130 ? -25.211 -18.846 37.850 1.00 53.94 130 ARG A CA 1
ATOM 984 C C . ARG A 1 130 ? -25.465 -19.602 39.157 1.00 53.94 130 ARG A C 1
ATOM 986 O O . ARG A 1 130 ? -26.593 -20.041 39.367 1.00 53.94 130 ARG A O 1
ATOM 993 N N . GLN A 1 131 ? -24.487 -19.749 40.050 1.00 45.56 131 GLN A N 1
ATOM 994 C CA . GLN A 1 131 ? -24.674 -20.439 41.335 1.00 45.56 131 GLN A CA 1
ATOM 995 C C . GLN A 1 131 ? -24.595 -19.477 42.527 1.00 45.56 131 GLN A C 1
ATOM 997 O O . GLN A 1 131 ? -23.643 -19.484 43.300 1.00 45.56 131 GLN A O 1
ATOM 1002 N N . ALA A 1 132 ? -25.643 -18.675 42.720 1.00 42.75 132 ALA A N 1
ATOM 1003 C CA . ALA A 1 132 ? -26.001 -18.202 44.055 1.00 42.75 132 ALA A CA 1
ATOM 1004 C C . ALA A 1 132 ? -26.994 -19.215 44.655 1.00 42.75 132 ALA A C 1
ATOM 1006 O O . ALA A 1 132 ? -28.006 -19.503 44.008 1.00 42.75 132 ALA A O 1
ATOM 1007 N N . PRO A 1 133 ? -26.757 -19.789 45.850 1.00 40.81 133 PRO A N 1
ATOM 1008 C CA . PRO A 1 133 ? -27.730 -20.686 46.447 1.00 40.81 133 PRO A CA 1
ATOM 1009 C C . PRO A 1 133 ? -28.943 -19.866 46.896 1.00 40.81 133 PRO A C 1
ATOM 1011 O O . PRO A 1 133 ? -28.873 -19.070 47.831 1.00 40.81 133 PRO A O 1
ATOM 1014 N N . GLN A 1 134 ? -30.072 -20.083 46.221 1.00 46.69 134 GLN A N 1
ATOM 1015 C CA . GLN A 1 134 ? -31.391 -19.830 46.785 1.00 46.69 134 GLN A CA 1
ATOM 1016 C C . GLN A 1 134 ? -31.557 -20.733 48.011 1.00 46.69 134 GLN A C 1
ATOM 1018 O O . GLN A 1 134 ? -31.729 -21.941 47.870 1.00 46.69 134 GLN A O 1
ATOM 1023 N N . GLN A 1 135 ? -31.540 -20.151 49.206 1.00 40.25 135 GLN A N 1
ATOM 1024 C CA . GLN A 1 135 ? -32.333 -20.668 50.317 1.00 40.25 135 GLN A CA 1
ATOM 1025 C C . GLN A 1 135 ? -33.120 -19.508 50.918 1.00 40.25 135 GLN A C 1
ATOM 1027 O O . GLN A 1 135 ? -32.650 -18.774 51.784 1.00 40.25 135 GLN A O 1
ATOM 1032 N N . ALA A 1 136 ? -34.325 -19.344 50.377 1.00 40.59 136 ALA A N 1
ATOM 1033 C CA . ALA A 1 136 ? -35.432 -18.713 51.063 1.00 40.59 136 ALA A CA 1
ATOM 1034 C C . ALA A 1 136 ? -35.915 -19.659 52.176 1.00 40.59 136 ALA A C 1
ATOM 1036 O O . ALA A 1 136 ? -36.193 -20.830 51.929 1.00 40.59 136 ALA A O 1
ATOM 1037 N N . GLU A 1 137 ? -35.949 -19.139 53.398 1.00 39.91 137 GLU A N 1
ATOM 1038 C CA . GLU A 1 137 ? -37.168 -19.034 54.206 1.00 39.91 137 GLU A CA 1
ATOM 1039 C C . GLU A 1 137 ? -38.211 -20.163 54.049 1.00 39.91 137 GLU A C 1
ATOM 1041 O O . GLU A 1 137 ? -38.966 -20.203 53.080 1.00 39.91 137 GLU A O 1
ATOM 1046 N N . SER A 1 138 ? -38.307 -21.054 55.043 1.00 39.31 138 SER A N 1
ATOM 1047 C CA . SER A 1 138 ? -39.591 -21.578 55.548 1.00 39.31 138 SER A CA 1
ATOM 1048 C C . SER A 1 138 ? -39.420 -22.437 56.814 1.00 39.31 138 SER A C 1
ATOM 1050 O O . SER A 1 138 ? -38.719 -23.444 56.786 1.00 39.31 138 SER A O 1
ATOM 1052 N N . ALA A 1 139 ? -40.170 -22.033 57.852 1.00 37.50 139 ALA A N 1
ATOM 1053 C CA . ALA A 1 139 ? -40.498 -22.702 59.125 1.00 37.50 139 ALA A CA 1
ATOM 1054 C C . ALA A 1 139 ? -39.442 -22.731 60.247 1.00 37.50 139 ALA A C 1
ATOM 1056 O O . ALA A 1 139 ? -38.396 -23.399 60.110 1.00 37.50 139 ALA A O 1
#

Foldseek 3Di:
DDPCVPVVVVVVVVVVVVVVVVVVVVVVLVLLVVQLVLVLVQVLVLLVVVLVVVLVVVCVVPNPDPVSVVVSVVVVVVSVVVSPVLSVVSVVCSVVVNNVVSQVVCCVPPVGHGDRPDDDPPPDPPDDPPDDDDDDDDD

Nearest PDB structures (foldseek):
  8e4g-assembly1_a  TM=5.057E-01  e=4.612E+00  Escherichia phage T7
  8glv-assembly1_Eb  TM=2.308E-01  e=9.448E+00  Chlamydomonas reinhardtii

Mean predicted aligned error: 11.78 Å

Sequence (139 aa):
MRLAAPQEQAESLAQASTIVSGAAEAFEQEREARSVDSAIVALRRHTMNVLDAEMEKVRARHGCTAAAEEVEFALRRMVKQLLHIPTVRARELAANGQQDEYVAALEALYGIQVEQPAASPAAECPVDHRQAPQQAESA

pLDDT: mean 82.68, std 17.99, range [37.5, 98.25]

Radius of gyration: 27.59 Å; Cα contacts (8 Å, |Δi|>4): 57; chains: 1; bounding box: 63×34×85 Å